Protein AF-A0A8T7EXL3-F1 (afdb_monomer_lite)

pLDDT: mean 91.8, std 10.27, range [49.53, 98.25]

Structure (mmCIF, N/CA/C/O backbone):
data_AF-A0A8T7EXL3-F1
#
_entry.id   AF-A0A8T7EXL3-F1
#
loop_
_atom_site.group_PDB
_atom_site.id
_atom_site.type_symbol
_atom_site.label_atom_id
_atom_site.label_alt_id
_atom_site.label_comp_id
_atom_site.label_asym_id
_atom_site.label_entity_id
_atom_site.label_seq_id
_atom_site.pdbx_PDB_ins_code
_atom_site.Cartn_x
_atom_site.Cartn_y
_atom_site.Cartn_z
_atom_site.occupancy
_atom_site.B_iso_or_equiv
_atom_site.auth_seq_id
_atom_site.auth_comp_id
_atom_site.auth_asym_id
_atom_site.auth_atom_id
_atom_site.pdbx_PDB_model_num
ATOM 1 N N . MET A 1 1 ? 5.460 -2.321 -15.159 1.00 85.69 1 MET A N 1
ATOM 2 C CA . MET A 1 1 ? 6.819 -2.837 -15.404 1.00 85.69 1 MET A CA 1
ATOM 3 C C . MET A 1 1 ? 6.677 -3.993 -16.373 1.00 85.69 1 MET A C 1
ATOM 5 O O . MET A 1 1 ? 6.858 -3.752 -17.554 1.00 85.69 1 MET A O 1
ATOM 9 N N . ASP A 1 2 ? 6.141 -5.122 -15.914 1.00 95.12 2 ASP A N 1
ATOM 10 C CA . ASP A 1 2 ? 6.002 -6.347 -16.719 1.00 95.12 2 ASP A CA 1
ATOM 11 C C . ASP A 1 2 ? 4.902 -6.275 -17.784 1.00 95.12 2 ASP A C 1
ATOM 13 O O . ASP A 1 2 ? 5.136 -6.656 -18.921 1.00 95.12 2 ASP A O 1
ATOM 17 N N . LEU A 1 3 ? 3.725 -5.721 -17.456 1.00 95.12 3 LEU A N 1
ATOM 18 C CA . LEU A 1 3 ? 2.593 -5.629 -18.401 1.00 95.12 3 LEU A CA 1
ATOM 19 C C . LEU A 1 3 ? 2.900 -4.831 -19.678 1.00 95.12 3 LEU A C 1
ATOM 21 O O . LEU A 1 3 ? 2.264 -5.042 -20.701 1.00 95.12 3 LEU A O 1
ATOM 25 N N . GLU A 1 4 ? 3.847 -3.899 -19.600 1.00 96.38 4 GLU A N 1
ATOM 26 C CA . GLU A 1 4 ? 4.277 -3.056 -20.723 1.00 96.38 4 GLU A CA 1
ATOM 27 C C . GLU A 1 4 ? 5.719 -3.382 -21.148 1.00 96.38 4 GLU A C 1
ATOM 29 O O . GLU A 1 4 ? 6.335 -2.586 -21.846 1.00 96.38 4 GLU A O 1
ATOM 34 N N . ASP A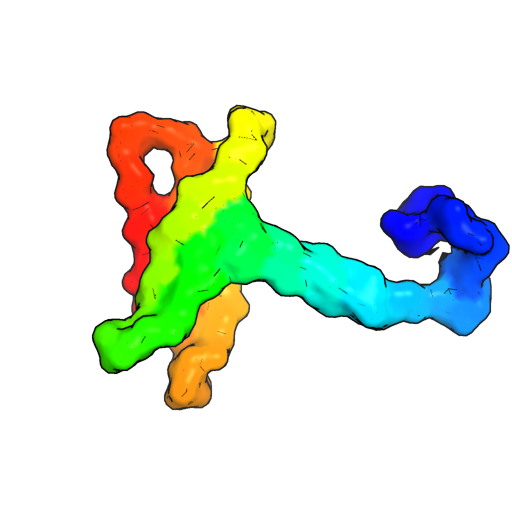 1 5 ? 6.286 -4.486 -20.646 1.00 94.69 5 ASP A N 1
ATOM 35 C CA . ASP A 1 5 ? 7.683 -4.898 -20.836 1.00 94.69 5 ASP A CA 1
ATOM 36 C C . ASP A 1 5 ? 8.696 -3.738 -20.775 1.00 94.69 5 ASP A C 1
ATOM 38 O O . ASP A 1 5 ? 9.597 -3.589 -21.599 1.00 94.69 5 ASP A O 1
ATOM 42 N N . ARG A 1 6 ? 8.557 -2.863 -19.771 1.00 94.06 6 ARG A N 1
ATOM 43 C CA . ARG A 1 6 ? 9.347 -1.617 -19.693 1.00 94.06 6 ARG A CA 1
ATOM 44 C C . ARG A 1 6 ? 10.855 -1.840 -19.555 1.00 94.06 6 ARG A C 1
ATOM 46 O O . ARG A 1 6 ? 11.619 -0.884 -19.674 1.00 94.06 6 ARG A O 1
ATOM 53 N N . LYS A 1 7 ? 11.283 -3.058 -19.221 1.00 93.81 7 LYS A N 1
ATOM 54 C CA . LYS A 1 7 ? 12.694 -3.453 -19.134 1.00 93.81 7 LYS A CA 1
ATOM 55 C C . LYS A 1 7 ? 13.143 -4.365 -20.283 1.00 93.81 7 LYS A C 1
ATOM 57 O O . LYS A 1 7 ? 14.340 -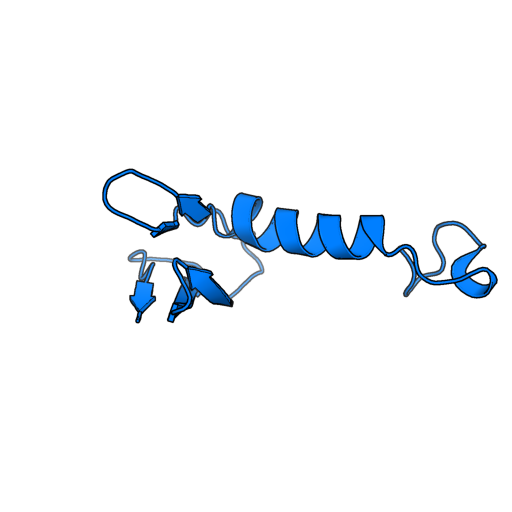4.611 -20.373 1.00 93.81 7 LYS A O 1
ATOM 62 N N . GLY A 1 8 ? 12.241 -4.796 -21.170 1.00 96.00 8 GLY A N 1
ATOM 63 C CA . GLY A 1 8 ? 12.555 -5.622 -22.343 1.00 96.00 8 GLY A CA 1
ATOM 64 C C . GLY A 1 8 ? 12.904 -7.080 -22.025 1.00 96.00 8 GLY A C 1
ATOM 65 O O . GLY A 1 8 ? 13.494 -7.768 -22.853 1.00 96.00 8 GLY A O 1
ATOM 66 N N . ASN A 1 9 ? 12.630 -7.535 -20.805 1.00 95.69 9 ASN A N 1
ATOM 67 C CA . ASN A 1 9 ? 13.117 -8.802 -20.265 1.00 95.69 9 ASN A CA 1
ATOM 68 C C . ASN A 1 9 ? 12.038 -9.572 -19.488 1.00 95.69 9 ASN A C 1
ATOM 70 O O . ASN A 1 9 ? 12.360 -10.473 -18.722 1.00 95.69 9 ASN A O 1
ATOM 74 N N . VAL A 1 10 ? 10.748 -9.265 -19.682 1.00 95.00 10 VAL A N 1
ATOM 75 C CA . VAL A 1 10 ? 9.663 -10.029 -19.029 1.00 95.00 10 VAL A CA 1
ATOM 76 C C . VAL A 1 10 ? 9.654 -11.513 -19.428 1.00 95.00 10 VAL A C 1
ATOM 78 O O . VAL A 1 10 ? 9.155 -12.359 -18.687 1.00 95.00 10 VAL A O 1
ATOM 81 N N . HIS A 1 11 ? 10.231 -11.849 -20.586 1.00 94.75 11 HIS A N 1
ATOM 82 C CA . HIS A 1 11 ? 10.396 -13.230 -21.040 1.00 94.75 11 HIS A CA 1
ATOM 83 C C . HIS A 1 11 ? 11.344 -14.052 -20.149 1.00 94.75 11 HIS A C 1
ATOM 85 O O . HIS A 1 11 ? 11.188 -15.269 -20.080 1.00 94.75 11 HIS A O 1
ATOM 91 N N . ASP A 1 12 ? 12.258 -13.396 -19.423 1.00 96.19 12 ASP A N 1
ATOM 92 C CA . ASP A 1 12 ? 13.130 -14.027 -18.423 1.00 96.19 12 ASP A CA 1
ATOM 93 C C . ASP A 1 12 ? 12.388 -14.315 -17.103 1.00 96.19 12 ASP A C 1
ATOM 95 O O . ASP A 1 12 ? 12.899 -15.008 -16.221 1.00 96.19 12 ASP A O 1
ATOM 99 N N . GLY A 1 13 ? 11.169 -13.789 -16.957 1.00 95.25 13 GLY A N 1
ATOM 100 C CA . GLY A 1 13 ? 10.306 -13.963 -15.798 1.00 95.25 13 GLY A CA 1
ATOM 101 C C . GLY A 1 13 ? 9.694 -12.653 -15.304 1.00 95.25 13 GLY A C 1
ATOM 102 O O . GLY A 1 13 ? 10.073 -11.550 -15.699 1.00 95.25 13 GLY A O 1
ATOM 103 N N . ILE A 1 14 ? 8.725 -12.777 -14.394 1.00 95.62 14 ILE A N 1
ATOM 104 C CA . ILE A 1 14 ? 8.111 -11.614 -13.746 1.00 95.62 14 ILE A CA 1
ATOM 105 C C . ILE A 1 14 ? 9.072 -10.970 -12.746 1.00 95.62 14 ILE A C 1
ATOM 107 O O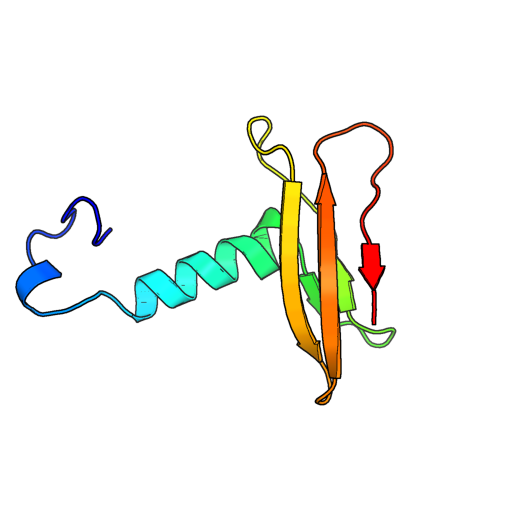 . ILE A 1 14 ? 9.813 -11.646 -12.026 1.00 95.62 14 ILE A O 1
ATOM 111 N N . HIS A 1 15 ? 8.982 -9.654 -12.595 1.00 97.19 15 HIS A N 1
ATOM 112 C CA . HIS A 1 15 ? 9.756 -8.932 -11.596 1.00 97.19 15 HIS A CA 1
ATOM 113 C C . HIS A 1 15 ? 9.033 -8.988 -10.248 1.00 97.19 15 HIS A C 1
ATOM 115 O O . HIS A 1 15 ? 8.400 -8.026 -9.806 1.00 97.19 15 HIS A O 1
ATOM 121 N N . ALA A 1 16 ? 9.142 -10.130 -9.563 1.00 96.81 16 ALA A N 1
ATOM 122 C CA . ALA A 1 16 ? 8.446 -10.395 -8.300 1.00 96.81 16 ALA A CA 1
ATOM 123 C C . ALA A 1 16 ? 8.692 -9.310 -7.232 1.00 96.81 16 ALA A C 1
ATOM 125 O O . ALA A 1 16 ? 7.762 -8.888 -6.543 1.00 96.81 16 ALA A O 1
ATOM 126 N N . ALA A 1 17 ? 9.920 -8.786 -7.141 1.00 96.38 17 ALA A N 1
ATOM 127 C CA . ALA A 1 17 ? 10.244 -7.679 -6.240 1.00 96.38 17 ALA A CA 1
ATOM 128 C C . ALA A 1 17 ? 9.472 -6.393 -6.589 1.00 96.38 17 ALA A C 1
ATOM 130 O O . ALA A 1 17 ? 8.988 -5.699 -5.697 1.00 96.38 17 ALA A O 1
ATOM 131 N N . SER A 1 18 ? 9.298 -6.091 -7.880 1.00 96.38 18 SER A N 1
ATOM 132 C CA . SER A 1 18 ? 8.493 -4.949 -8.330 1.00 96.38 18 SER A CA 1
ATOM 133 C C . SER A 1 18 ? 7.008 -5.139 -8.022 1.00 96.38 18 SER A C 1
ATOM 135 O O . SER A 1 18 ? 6.358 -4.191 -7.586 1.00 96.38 18 SER A O 1
ATOM 137 N N . ALA A 1 19 ? 6.474 -6.353 -8.182 1.00 96.75 19 ALA A N 1
ATOM 138 C CA . ALA A 1 19 ? 5.097 -6.665 -7.801 1.00 96.75 19 ALA A CA 1
ATOM 139 C C . ALA A 1 19 ? 4.870 -6.496 -6.286 1.00 96.75 19 ALA A C 1
ATOM 141 O O . ALA A 1 19 ? 3.905 -5.854 -5.867 1.00 96.75 19 ALA A O 1
ATOM 142 N N . GLY A 1 20 ? 5.797 -6.992 -5.459 1.00 98.00 20 GLY A N 1
ATOM 143 C CA . GLY A 1 20 ? 5.771 -6.783 -4.009 1.00 98.00 20 GLY A CA 1
ATOM 144 C C . GLY A 1 20 ? 5.882 -5.304 -3.621 1.00 98.00 20 GLY A C 1
A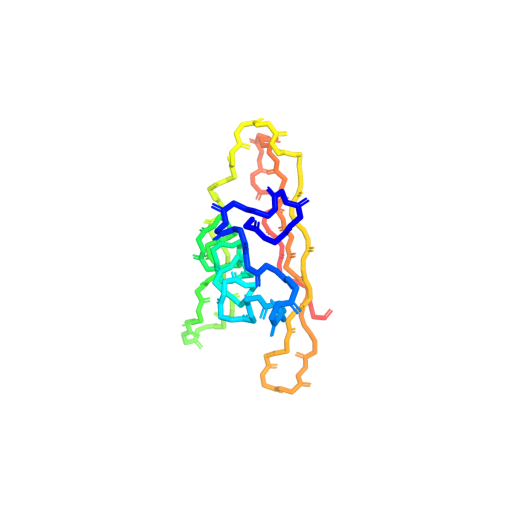TOM 145 O O . GLY A 1 20 ? 5.157 -4.838 -2.743 1.00 98.00 20 GLY A O 1
ATOM 146 N N . GLY A 1 21 ? 6.738 -4.546 -4.310 1.00 98.06 21 GLY A N 1
ATOM 147 C CA . GLY A 1 21 ? 6.870 -3.101 -4.124 1.00 98.06 21 GLY A CA 1
ATOM 148 C C . GLY A 1 21 ? 5.587 -2.337 -4.460 1.00 98.06 21 GLY A C 1
ATOM 149 O O . GLY A 1 21 ? 5.196 -1.447 -3.710 1.00 98.06 21 GLY A O 1
ATOM 150 N N . LEU A 1 22 ? 4.881 -2.721 -5.530 1.00 97.50 22 LEU A N 1
ATOM 151 C CA . LEU A 1 22 ? 3.587 -2.132 -5.884 1.00 97.50 22 LEU A CA 1
ATOM 152 C C . LEU A 1 22 ? 2.544 -2.359 -4.782 1.00 97.50 22 LEU A C 1
ATOM 154 O O . LEU A 1 22 ? 1.851 -1.421 -4.391 1.00 97.50 22 LEU A O 1
ATOM 158 N N . TRP A 1 23 ? 2.459 -3.579 -4.243 1.00 97.75 23 TRP A N 1
ATOM 159 C CA . TRP A 1 23 ? 1.559 -3.874 -3.125 1.00 97.75 23 TRP A CA 1
ATOM 160 C C . TRP A 1 23 ? 1.890 -3.022 -1.890 1.00 97.75 23 TRP A C 1
ATOM 162 O O . TRP A 1 23 ? 0.994 -2.412 -1.306 1.00 97.75 23 TRP A O 1
ATOM 172 N N . GLN A 1 24 ? 3.174 -2.904 -1.532 1.00 98.25 24 GLN A N 1
ATOM 173 C CA . GLN A 1 24 ? 3.614 -2.073 -0.406 1.00 98.25 24 GLN A CA 1
ATOM 174 C C . GLN A 1 24 ? 3.296 -0.589 -0.623 1.00 98.25 24 GLN A C 1
ATOM 176 O O . GLN A 1 24 ? 2.814 0.069 0.297 1.00 98.25 24 GLN A O 1
ATOM 181 N N . ALA A 1 25 ? 3.501 -0.067 -1.835 1.00 98.19 25 ALA A N 1
ATOM 182 C CA . ALA A 1 25 ? 3.177 1.316 -2.173 1.00 98.19 25 ALA A CA 1
ATOM 183 C C . ALA A 1 25 ? 1.677 1.614 -2.010 1.00 98.19 25 ALA A C 1
ATOM 185 O O . ALA A 1 25 ? 1.308 2.675 -1.511 1.00 98.19 25 ALA A O 1
ATOM 186 N N . VAL A 1 26 ? 0.800 0.670 -2.368 1.00 97.50 26 VAL A N 1
ATOM 187 C CA . VAL A 1 26 ? -0.647 0.811 -2.150 1.00 97.50 26 VAL A CA 1
ATOM 188 C C . VAL A 1 26 ? -0.998 0.741 -0.664 1.00 97.50 26 VAL A C 1
ATOM 190 O O . VAL A 1 26 ? -1.722 1.603 -0.176 1.00 97.50 26 VAL A O 1
ATOM 193 N N . VAL A 1 27 ? -0.499 -0.262 0.061 1.00 97.38 27 VAL A N 1
ATOM 194 C CA . VAL A 1 27 ? -0.925 -0.546 1.442 1.00 97.38 27 VAL A CA 1
ATOM 195 C C . VAL A 1 27 ? -0.290 0.399 2.464 1.00 97.38 27 VAL A C 1
ATOM 197 O O . VAL A 1 27 ? -0.993 0.969 3.295 1.00 97.38 27 VAL A O 1
ATOM 200 N N . PHE A 1 28 ? 1.025 0.588 2.411 1.00 97.44 28 PHE A N 1
ATOM 201 C CA . PHE A 1 28 ? 1.757 1.428 3.364 1.00 97.44 28 PHE A CA 1
ATOM 202 C C . PHE A 1 28 ? 1.910 2.874 2.884 1.00 97.44 28 PHE A C 1
ATOM 204 O O . PHE A 1 28 ? 2.052 3.770 3.710 1.00 97.44 28 PHE A O 1
ATOM 211 N N . GLY A 1 29 ? 1.861 3.108 1.569 1.00 97.31 29 GLY A N 1
ATOM 212 C CA . GLY A 1 29 ? 1.887 4.449 0.984 1.00 97.31 29 GLY A CA 1
ATOM 213 C C . GLY A 1 29 ? 0.493 5.067 0.916 1.00 97.31 29 GLY A C 1
ATOM 214 O O . GLY A 1 29 ? 0.105 5.824 1.798 1.00 97.31 29 GLY A O 1
ATOM 215 N N . PHE A 1 30 ? -0.277 4.740 -0.124 1.00 96.06 30 PHE A N 1
ATOM 216 C CA . PHE A 1 30 ? -1.546 5.425 -0.414 1.00 96.06 30 PHE A CA 1
ATOM 217 C C . PHE A 1 30 ? -2.650 5.158 0.610 1.00 96.06 30 PHE A C 1
ATOM 219 O O . PHE A 1 30 ? -3.389 6.071 0.961 1.00 96.06 30 PHE A O 1
ATOM 226 N N . LEU A 1 31 ? -2.781 3.929 1.107 1.00 95.94 31 LEU A N 1
ATOM 227 C CA . LEU A 1 31 ? -3.724 3.616 2.181 1.00 95.94 31 LEU A CA 1
ATOM 228 C C . LEU A 1 31 ? -3.184 4.047 3.558 1.00 95.94 31 LEU A C 1
ATOM 230 O O . LEU A 1 31 ? -3.955 4.184 4.506 1.00 95.94 31 LEU A O 1
ATOM 234 N N . GLY A 1 32 ? -1.873 4.284 3.666 1.00 96.44 32 GLY A N 1
ATOM 235 C CA . GLY A 1 32 ? -1.226 4.784 4.876 1.00 96.44 32 GLY A CA 1
ATOM 236 C C . GLY A 1 32 ? -1.349 3.843 6.073 1.00 96.44 32 GLY A C 1
ATOM 237 O O . GLY A 1 32 ? -1.518 4.323 7.195 1.00 96.44 32 GLY A O 1
ATOM 238 N N . LEU A 1 33 ? -1.327 2.521 5.851 1.00 96.75 33 LEU A N 1
ATOM 239 C CA . LEU A 1 33 ? -1.383 1.539 6.935 1.00 96.75 33 LEU A CA 1
ATOM 240 C C . LEU A 1 33 ? -0.191 1.715 7.884 1.00 96.75 33 LEU A C 1
ATOM 242 O O . LEU A 1 33 ? 0.965 1.603 7.484 1.00 96.75 33 LEU A O 1
ATOM 246 N N . LYS A 1 34 ? -0.485 1.913 9.165 1.00 95.88 34 LYS A N 1
ATOM 247 C CA . LYS A 1 34 ? 0.467 1.904 10.273 1.00 95.88 34 LYS A CA 1
ATOM 248 C C . LYS A 1 34 ? 0.050 0.846 11.282 1.00 95.88 34 LYS A C 1
ATOM 250 O O . LYS A 1 34 ? -1.126 0.711 11.611 1.00 95.88 34 LYS A O 1
ATOM 255 N N . LEU A 1 35 ? 1.023 0.092 11.774 1.00 93.69 35 LEU A N 1
ATOM 256 C CA . LEU A 1 35 ? 0.831 -0.857 12.864 1.00 93.69 35 LEU A CA 1
ATOM 257 C C . LEU A 1 35 ? 1.282 -0.164 14.147 1.00 93.69 35 LEU A C 1
ATOM 259 O O . LEU A 1 35 ? 2.473 0.085 14.315 1.00 93.69 35 LEU A O 1
ATOM 263 N N . THR A 1 36 ? 0.335 0.203 15.005 1.00 92.94 36 THR A N 1
ATOM 264 C CA . THR A 1 36 ? 0.604 0.893 16.272 1.00 92.94 36 THR A CA 1
ATOM 265 C C . THR A 1 36 ? 0.322 -0.035 17.454 1.00 92.94 36 THR A C 1
ATOM 267 O O . THR A 1 36 ? -0.227 -1.129 17.284 1.00 92.94 36 THR A O 1
ATOM 270 N N . ASP A 1 37 ? 0.645 0.412 18.668 1.00 92.12 37 ASP A N 1
ATOM 271 C CA . ASP A 1 37 ? 0.339 -0.334 19.895 1.00 92.12 37 ASP A CA 1
ATOM 272 C C . ASP A 1 37 ? -1.169 -0.549 20.102 1.00 92.12 37 ASP A C 1
ATOM 274 O O . ASP A 1 37 ? -1.583 -1.567 20.660 1.00 92.12 37 ASP A O 1
ATOM 278 N N . SER A 1 38 ? -2.006 0.367 19.601 1.00 91.69 38 SER A N 1
ATOM 279 C CA . SER A 1 38 ? -3.468 0.240 19.627 1.00 91.69 38 SER A CA 1
ATOM 280 C C . SER A 1 38 ? -4.031 -0.584 18.464 1.00 91.69 38 SER A C 1
ATOM 282 O O . SER A 1 38 ? -5.218 -0.910 18.460 1.00 91.69 38 SER A O 1
ATOM 284 N N . GLY A 1 39 ? -3.185 -0.976 17.509 1.00 92.69 39 GLY A N 1
ATOM 285 C CA . GLY A 1 39 ? -3.523 -1.848 16.392 1.00 92.69 39 GLY A CA 1
ATOM 286 C C . GLY A 1 39 ? -3.323 -1.208 15.013 1.00 92.69 39 GLY A C 1
ATOM 287 O O . GLY A 1 39 ? -2.691 -0.163 14.874 1.00 92.69 39 GLY A O 1
ATOM 288 N N . PRO A 1 40 ? -3.822 -1.862 13.953 1.00 95.12 40 PRO A N 1
ATOM 289 C CA . PRO A 1 40 ? -3.750 -1.353 12.588 1.00 95.12 40 PRO A CA 1
ATOM 290 C C . PRO A 1 40 ? -4.582 -0.077 12.421 1.00 95.12 40 PRO A C 1
ATOM 292 O O . PRO A 1 40 ? -5.775 -0.066 12.716 1.00 95.12 40 PRO A O 1
ATOM 295 N N . GLN A 1 41 ? -3.961 0.980 11.907 1.00 94.94 41 GLN A N 1
ATOM 296 C CA . GLN A 1 41 ? -4.591 2.260 11.584 1.00 94.94 41 GLN A CA 1
ATOM 297 C C . GLN A 1 41 ? -4.273 2.627 10.137 1.00 94.94 41 GLN A C 1
ATOM 299 O O . GLN A 1 41 ? -3.186 2.323 9.657 1.00 94.94 41 GLN A O 1
ATOM 304 N N . ILE A 1 42 ? -5.199 3.273 9.431 1.00 95.38 42 ILE A N 1
ATOM 305 C CA . ILE A 1 42 ? -4.979 3.738 8.055 1.00 95.38 42 ILE A CA 1
ATOM 306 C C . ILE A 1 42 ? -5.138 5.257 7.991 1.00 95.38 42 ILE A C 1
ATOM 308 O O . ILE A 1 42 ? -6.054 5.810 8.596 1.00 95.38 42 ILE A O 1
ATOM 312 N N . HIS A 1 43 ? -4.245 5.915 7.253 1.00 94.69 43 HIS A N 1
ATOM 313 C CA . HIS A 1 43 ? -4.254 7.359 6.996 1.00 94.69 43 HIS A CA 1
ATOM 314 C C . HIS A 1 43 ? -4.212 7.589 5.480 1.00 94.69 43 HIS A C 1
ATOM 316 O O . HIS A 1 43 ? -3.132 7.803 4.924 1.00 9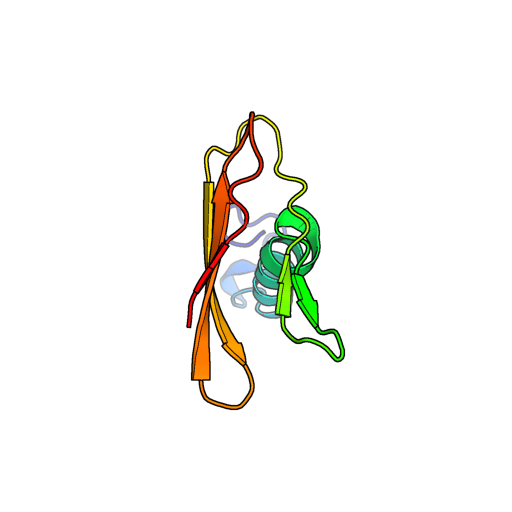4.69 43 HIS A O 1
ATOM 322 N N . PRO A 1 44 ? -5.356 7.455 4.789 1.00 94.56 44 PRO A N 1
ATOM 323 C CA . PRO A 1 44 ? -5.370 7.387 3.338 1.00 94.56 44 PRO A CA 1
ATOM 324 C C . PRO A 1 44 ? -4.986 8.723 2.695 1.00 94.56 44 PRO A C 1
ATOM 326 O O . PRO A 1 44 ? -5.569 9.758 2.989 1.00 94.56 44 PRO A O 1
ATOM 329 N N . ALA A 1 45 ? -4.060 8.679 1.745 1.00 94.19 45 ALA A N 1
ATOM 330 C CA . ALA A 1 45 ? -3.700 9.781 0.863 1.00 94.19 45 ALA A CA 1
ATOM 331 C C . ALA A 1 45 ? -3.907 9.321 -0.585 1.00 94.19 45 ALA A C 1
ATOM 333 O O . ALA A 1 45 ? -2.958 9.041 -1.321 1.00 94.19 45 ALA A O 1
ATOM 334 N N . LEU A 1 46 ? -5.175 9.145 -0.968 1.00 94.06 46 LEU A N 1
ATOM 335 C CA . LEU A 1 46 ? -5.517 8.584 -2.272 1.00 94.06 46 LEU A CA 1
ATOM 336 C C . LEU A 1 46 ? -5.321 9.626 -3.388 1.00 94.06 46 LEU A C 1
ATOM 338 O O . LEU A 1 46 ? -5.735 10.776 -3.227 1.00 94.06 46 LEU A O 1
ATOM 342 N N . PRO A 1 47 ? -4.752 9.237 -4.544 1.00 94.12 47 PRO A N 1
ATOM 343 C CA . PRO A 1 47 ? -4.762 10.076 -5.736 1.00 94.12 47 PRO A CA 1
ATOM 344 C C . PRO A 1 47 ? -6.186 10.511 -6.104 1.00 94.12 47 PRO A C 1
ATOM 346 O O . PRO A 1 47 ? -7.122 9.720 -6.011 1.00 94.12 47 PRO A O 1
ATOM 349 N N . SER A 1 48 ? -6.350 11.738 -6.602 1.00 91.38 48 SER A N 1
ATOM 350 C CA . SER A 1 48 ? -7.667 12.339 -6.891 1.00 91.38 48 SER A CA 1
ATOM 351 C C . SER A 1 48 ? -8.545 11.542 -7.864 1.00 91.38 48 SER A C 1
ATOM 353 O O . SER A 1 48 ? -9.767 11.651 -7.830 1.00 91.38 48 SER A O 1
ATOM 355 N N . HIS A 1 49 ? -7.938 10.733 -8.733 1.00 93.06 49 HIS A N 1
ATOM 356 C CA . HIS A 1 49 ? -8.639 9.896 -9.706 1.00 93.06 49 HIS A CA 1
ATOM 357 C C . HIS A 1 49 ? -9.038 8.514 -9.152 1.00 93.06 49 HIS A C 1
ATOM 359 O O . HIS A 1 49 ? -9.736 7.758 -9.831 1.00 93.06 49 HIS A O 1
ATOM 365 N N . TRP A 1 50 ? -8.604 8.148 -7.941 1.00 93.81 50 TRP A N 1
ATOM 366 C CA . TRP A 1 50 ? -9.001 6.900 -7.288 1.00 93.81 50 TRP A CA 1
ATOM 367 C C . TRP A 1 50 ? -10.312 7.106 -6.544 1.00 93.81 50 TRP A C 1
ATOM 369 O O . TRP A 1 50 ? -10.463 8.067 -5.806 1.00 93.81 50 TRP A O 1
ATOM 379 N N . ARG A 1 51 ? -11.263 6.179 -6.697 1.00 93.94 51 ARG A N 1
ATOM 380 C CA . ARG A 1 51 ? -12.549 6.252 -5.978 1.00 93.94 51 ARG A CA 1
ATOM 381 C C . ARG A 1 51 ? -12.491 5.551 -4.630 1.00 93.94 51 ARG A C 1
ATOM 383 O O . ARG A 1 51 ? -13.071 6.035 -3.665 1.00 93.94 51 ARG A O 1
ATOM 390 N N . ARG A 1 52 ? -11.810 4.402 -4.581 1.00 94.56 52 ARG A N 1
ATOM 391 C CA . ARG A 1 52 ? -11.748 3.522 -3.415 1.00 94.56 52 ARG A CA 1
ATOM 392 C C . ARG A 1 52 ? -10.530 2.610 -3.477 1.00 94.56 52 ARG A C 1
ATOM 394 O O . ARG A 1 52 ? -10.204 2.099 -4.547 1.00 94.56 52 ARG A O 1
ATOM 401 N N . VAL A 1 53 ? -9.942 2.332 -2.320 1.00 95.69 53 VAL A N 1
ATOM 402 C CA . VAL A 1 53 ? -9.011 1.217 -2.104 1.00 95.69 53 VAL A CA 1
ATOM 403 C C . VAL A 1 53 ? -9.596 0.328 -1.018 1.00 95.69 53 VAL A C 1
ATOM 405 O O . VAL A 1 53 ? -10.000 0.823 0.031 1.00 95.69 53 VAL A O 1
ATOM 408 N N . ALA A 1 54 ? -9.654 -0.978 -1.267 1.00 96.12 54 ALA A N 1
ATOM 409 C CA . ALA A 1 54 ? -10.051 -1.964 -0.273 1.00 96.12 54 ALA A CA 1
ATOM 410 C C . ALA A 1 54 ? -9.123 -3.175 -0.360 1.00 96.12 54 ALA A C 1
ATOM 412 O O . ALA A 1 54 ? -8.945 -3.745 -1.435 1.00 96.12 54 ALA A O 1
ATOM 413 N N . VAL A 1 55 ? -8.539 -3.561 0.770 1.00 97.00 55 VAL A N 1
ATOM 414 C CA . VAL A 1 55 ? -7.623 -4.701 0.873 1.00 97.00 55 VAL A CA 1
ATOM 415 C C . VAL A 1 55 ? -7.919 -5.492 2.139 1.00 97.00 55 VAL A C 1
ATOM 417 O O . VAL A 1 55 ? -8.368 -4.935 3.140 1.00 97.00 55 VAL A O 1
ATOM 420 N N . THR A 1 56 ? -7.631 -6.789 2.115 1.00 97.00 56 THR A N 1
ATOM 421 C CA . THR A 1 56 ? -7.637 -7.626 3.317 1.00 97.00 56 THR A CA 1
ATOM 422 C C . THR A 1 56 ? -6.207 -8.018 3.643 1.00 97.00 56 THR A C 1
ATOM 424 O O . THR A 1 56 ? -5.494 -8.538 2.787 1.00 97.00 56 THR A O 1
ATOM 427 N N . VAL A 1 57 ? -5.785 -7.779 4.883 1.00 95.12 57 VAL A N 1
ATOM 428 C CA . VAL A 1 57 ? -4.471 -8.192 5.392 1.00 95.12 57 VAL A CA 1
ATOM 429 C C . VAL A 1 57 ? -4.650 -9.124 6.583 1.00 95.12 57 VAL A C 1
ATOM 431 O O . VAL A 1 57 ? -5.707 -9.142 7.208 1.00 95.12 57 VAL A O 1
ATOM 434 N N . ARG A 1 58 ? -3.630 -9.923 6.907 1.00 96.00 58 ARG A N 1
ATOM 435 C CA . ARG A 1 58 ? -3.639 -10.746 8.122 1.00 96.00 58 ARG A CA 1
ATOM 436 C C . ARG A 1 58 ? -2.867 -10.036 9.223 1.00 96.00 58 ARG A C 1
ATOM 438 O O . ARG A 1 58 ? -1.662 -9.848 9.105 1.00 96.00 58 ARG A O 1
ATOM 445 N N . TRP A 1 59 ? -3.549 -9.696 10.309 1.00 95.12 59 TRP A N 1
ATOM 446 C CA . TRP A 1 59 ? -2.946 -9.145 11.516 1.00 95.12 59 TRP A CA 1
ATOM 447 C C . TRP A 1 59 ? -3.137 -10.119 12.674 1.00 95.12 59 TRP A C 1
ATOM 449 O O . TRP A 1 59 ? -4.260 -10.511 12.987 1.00 95.12 59 TRP A O 1
ATOM 459 N N . ARG A 1 60 ? -2.032 -10.552 13.296 1.00 94.62 60 ARG A N 1
ATOM 460 C CA . ARG A 1 60 ? -2.043 -11.540 14.398 1.00 94.62 60 ARG A CA 1
ATOM 461 C C . ARG A 1 60 ? -2.892 -12.782 14.072 1.00 94.62 60 ARG A C 1
ATOM 463 O O . ARG A 1 60 ? -3.719 -13.227 14.862 1.00 94.62 60 ARG A O 1
ATOM 470 N N . GLY A 1 61 ? -2.725 -13.303 12.855 1.00 96.00 61 GLY A N 1
ATOM 471 C CA . GLY A 1 61 ? -3.434 -14.485 12.354 1.00 96.00 61 GLY A CA 1
ATOM 472 C C . GLY A 1 61 ? -4.870 -14.241 11.876 1.00 96.00 61 GLY A C 1
ATOM 473 O O . GLY A 1 61 ? -5.386 -15.086 11.140 1.00 96.00 61 GLY A O 1
ATOM 474 N N . ARG A 1 62 ? -5.484 -13.097 12.204 1.00 95.25 62 ARG A N 1
ATOM 475 C CA . ARG A 1 62 ? -6.863 -12.748 11.835 1.00 95.25 62 ARG A CA 1
ATOM 476 C C . ARG A 1 62 ? -6.902 -11.902 10.560 1.00 95.25 62 ARG A C 1
ATOM 478 O O . ARG A 1 62 ? -6.044 -11.031 10.404 1.00 95.25 62 ARG A O 1
ATOM 485 N N . PRO A 1 63 ? -7.844 -12.148 9.635 1.00 96.62 63 PRO A N 1
ATOM 486 C CA . PRO A 1 63 ? -8.071 -11.227 8.534 1.00 96.62 63 PRO A CA 1
ATOM 487 C C . PRO A 1 63 ? -8.605 -9.904 9.091 1.00 96.62 63 PRO A C 1
ATOM 489 O O . PRO A 1 63 ? -9.369 -9.899 10.045 1.00 96.62 63 PRO A O 1
ATOM 492 N N . ILE A 1 64 ? -8.184 -8.794 8.502 1.00 96.06 64 ILE A N 1
ATOM 493 C CA . ILE A 1 64 ? -8.793 -7.483 8.709 1.00 96.06 64 ILE A CA 1
ATOM 494 C C . ILE A 1 64 ? -8.983 -6.839 7.344 1.00 96.06 64 ILE A C 1
ATOM 496 O O . ILE A 1 64 ? -8.098 -6.904 6.484 1.00 96.06 64 ILE A O 1
ATOM 500 N N . ARG A 1 65 ? -10.137 -6.220 7.133 1.00 96.88 65 ARG A N 1
ATOM 501 C CA . ARG A 1 65 ? -10.435 -5.448 5.933 1.00 96.88 65 ARG A CA 1
ATOM 502 C C . ARG A 1 65 ? -10.127 -3.980 6.185 1.00 96.88 65 ARG A C 1
ATOM 504 O O . ARG A 1 65 ? -10.649 -3.382 7.121 1.00 96.88 65 ARG A O 1
ATOM 51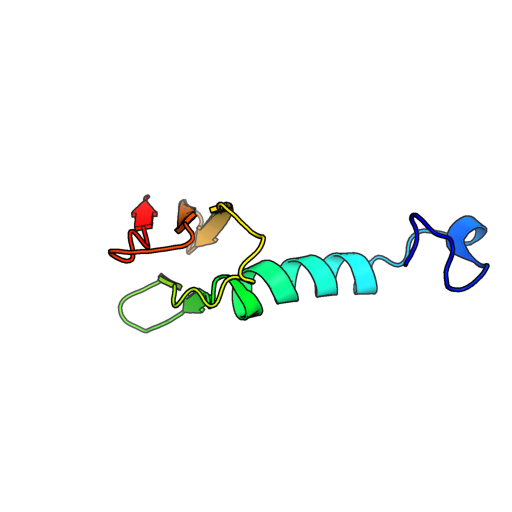1 N N . LEU A 1 66 ? -9.305 -3.411 5.317 1.00 95.88 66 LEU A N 1
ATOM 512 C CA . LEU A 1 66 ? -8.932 -2.005 5.300 1.00 95.88 66 LEU A CA 1
ATOM 513 C C . LEU A 1 66 ? -9.572 -1.350 4.082 1.00 95.88 66 LEU A C 1
ATOM 515 O O . LEU A 1 66 ? -9.483 -1.890 2.977 1.00 95.88 66 LEU A O 1
ATOM 519 N N . GLU A 1 67 ? -10.218 -0.206 4.272 1.00 96.38 67 GLU A N 1
ATOM 520 C CA . GLU A 1 67 ? -10.941 0.468 3.199 1.00 96.38 67 GLU A CA 1
ATOM 521 C C . GLU A 1 67 ? -10.911 1.992 3.330 1.00 96.38 67 GLU A C 1
ATOM 523 O O . GLU A 1 67 ? -11.061 2.523 4.430 1.00 96.38 67 GLU A O 1
ATOM 528 N N . ALA A 1 68 ? -10.758 2.676 2.192 1.00 95.06 68 ALA A N 1
ATOM 529 C CA . ALA A 1 68 ? -10.796 4.131 2.065 1.00 95.06 68 ALA A CA 1
ATOM 530 C C . ALA A 1 68 ? -11.445 4.572 0.739 1.00 95.06 68 ALA A C 1
ATOM 532 O O . ALA A 1 68 ? -11.314 3.872 -0.267 1.00 95.06 68 ALA A O 1
ATOM 533 N N . HIS A 1 69 ? -12.095 5.745 0.729 1.00 93.06 69 HIS A N 1
ATOM 534 C CA . HIS A 1 69 ? -12.754 6.379 -0.431 1.00 93.06 69 HIS A CA 1
ATOM 535 C C . HIS A 1 69 ? -12.254 7.822 -0.638 1.00 93.06 69 HIS A C 1
ATOM 537 O O . HIS A 1 69 ? -11.797 8.445 0.319 1.00 93.06 69 HIS A O 1
ATOM 543 N N . ALA A 1 70 ? -12.364 8.375 -1.852 1.00 83.75 70 ALA A N 1
ATOM 544 C CA . ALA A 1 70 ? -11.980 9.766 -2.140 1.00 83.75 70 ALA A CA 1
ATOM 545 C C . ALA A 1 70 ? -13.107 10.793 -1.836 1.00 83.75 70 ALA A C 1
ATOM 547 O O . ALA A 1 70 ? -14.046 10.931 -2.617 1.00 83.75 70 ALA A O 1
ATOM 548 N N . SER A 1 71 ? -12.955 11.560 -0.736 1.00 69.88 71 SER A N 1
ATOM 549 C CA . SER A 1 71 ? -13.789 12.693 -0.220 1.00 69.88 71 SER A CA 1
ATOM 550 C C . SER A 1 71 ? -15.228 12.372 0.270 1.00 69.88 71 SER A C 1
ATOM 552 O O . SER A 1 71 ? -15.827 11.407 -0.186 1.00 69.88 71 SER A O 1
ATOM 554 N N . ALA A 1 72 ? -15.885 13.098 1.199 1.00 49.53 72 ALA A N 1
ATOM 555 C CA . ALA A 1 72 ? -15.570 14.332 1.955 1.00 49.53 72 ALA A CA 1
ATOM 556 C C . ALA A 1 72 ? -15.767 14.203 3.495 1.00 49.53 72 ALA A C 1
ATOM 558 O O . ALA A 1 72 ? -15.728 15.185 4.228 1.00 49.53 72 ALA A O 1
ATOM 559 N N . ALA A 1 73 ? -15.942 12.987 4.002 1.00 49.66 73 ALA A N 1
ATOM 560 C CA . ALA A 1 73 ? -15.813 12.651 5.417 1.00 49.66 73 ALA A CA 1
ATOM 561 C C . ALA A 1 73 ? -15.093 11.305 5.430 1.00 49.66 73 ALA A C 1
ATOM 563 O O . ALA A 1 73 ? -15.667 10.318 4.972 1.00 49.66 73 ALA A O 1
ATOM 564 N N . GLU A 1 74 ? -13.809 11.284 5.788 1.00 54.16 74 GLU A N 1
ATOM 565 C CA . GLU A 1 74 ? -12.938 10.110 5.666 1.00 54.16 74 GLU A CA 1
ATOM 566 C C . GLU A 1 74 ? -13.565 8.888 6.345 1.00 54.16 74 GLU A C 1
ATOM 568 O O . GLU A 1 74 ? -13.431 8.665 7.545 1.00 54.16 74 GLU A O 1
ATOM 573 N N . SER A 1 75 ? -14.249 8.050 5.567 1.00 62.34 75 SER A N 1
ATOM 574 C CA . SER A 1 75 ? -14.695 6.740 6.026 1.00 62.34 75 SER A CA 1
ATOM 575 C C . SER A 1 75 ? -13.552 5.746 5.843 1.00 62.34 75 SER A C 1
ATOM 577 O O . SER A 1 75 ? -13.650 4.766 5.111 1.00 62.34 75 SER A O 1
ATOM 579 N N . ALA A 1 76 ? -12.436 6.032 6.509 1.00 73.31 76 ALA A N 1
ATOM 580 C CA . ALA A 1 76 ? -11.389 5.060 6.742 1.00 73.31 76 ALA A CA 1
ATOM 581 C C . ALA A 1 76 ? -11.940 4.012 7.713 1.00 73.31 76 ALA A C 1
ATOM 583 O O . ALA A 1 76 ? -12.397 4.342 8.809 1.00 73.31 76 ALA A O 1
ATOM 584 N N . ARG A 1 77 ? -11.966 2.745 7.297 1.00 81.50 77 ARG A N 1
ATOM 585 C CA . ARG A 1 77 ? -12.496 1.663 8.132 1.00 81.50 77 ARG A CA 1
ATOM 586 C C . ARG A 1 77 ? -11.508 0.518 8.214 1.00 81.50 77 ARG A C 1
ATOM 588 O O . ARG A 1 77 ? -11.004 0.044 7.199 1.00 81.50 77 ARG A O 1
ATOM 595 N N . VAL A 1 78 ? -11.308 0.054 9.441 1.00 82.31 78 VAL A N 1
ATOM 596 C CA . VAL A 1 78 ? -10.674 -1.223 9.757 1.00 82.31 78 VAL A CA 1
ATOM 597 C C . VAL A 1 78 ? -11.776 -2.116 10.305 1.00 82.31 78 VAL A C 1
ATOM 599 O O . VAL A 1 78 ? -12.367 -1.805 11.336 1.00 82.31 78 VAL A O 1
ATOM 602 N N . GLN A 1 79 ? -12.108 -3.176 9.578 1.00 83.06 79 GLN A N 1
ATOM 603 C CA . GLN A 1 79 ? -13.135 -4.141 9.969 1.00 83.06 79 GLN A CA 1
ATOM 604 C C . GLN A 1 79 ? -12.464 -5.491 10.259 1.00 83.06 79 GLN A C 1
ATOM 606 O O . GLN A 1 79 ? -11.605 -5.896 9.470 1.00 83.06 79 GLN A O 1
ATOM 611 N N . PRO A 1 80 ? -12.791 -6.152 11.382 1.00 74.69 80 PRO A N 1
ATOM 612 C CA . PRO A 1 80 ? -12.320 -7.503 11.676 1.00 74.69 80 PRO A CA 1
ATOM 613 C C . PRO A 1 80 ? -12.943 -8.564 10.756 1.00 74.69 80 PRO A C 1
ATOM 615 O O . PRO A 1 80 ? -13.931 -8.250 10.052 1.00 74.69 80 PRO A O 1
#

Sequence (80 aa):
MDLEDRKGNVHDGIHAASAGGLWQAVVFGFLGLKLTDSGPQIHPALPSHWRRVAVTVRWRGRPIRLEAHASAAESARVQP

Radius of gyration: 15.28 Å; chains: 1; bounding box: 29×29×42 Å

Foldseek 3Di:
DLVVCPVVCCVVHDPVVVVVVVVCCVVCNQQVWDQDPVGTDTDHPHDQPFAKDWDWDADPNDIWIFMFGHDDDTPTDIHD

Secondary structure (DSSP, 8-state):
-GGGTTTS-GGG---HHHHHHHHHIIIIIIS-EEEETTEEEE-----TT--EEEEEEEETTEEEEEEEESSSS---EEE-